Protein AF-A0A7W8DS86-F1 (afdb_monomer_lite)

pLDDT: mean 87.2, std 9.26, range [49.25, 96.88]

Foldseek 3Di:
DPPDDDDPVLVVVQVVVCVVVVHNSPDRDPDDDDDPVNVPVVVCVVVCVVQVVLQVLVLVLLCVQPHDVLSVQKGFDHQDQQETEIEGADPVSVVVCVVCQVVSQVSCCVSPVPSSRPGYDYDYD

Sequence (125 aa):
MSNRLPTASQRRRHALISAWRGMDGGPIIDLPLKSVADLIGPIVSQAGIGERMKLEEVLGAWKEIVGDFLYQHSRPDSIQRGVLMVRVLQPTVHHALMMERPRILKRLKETLKNSGIKDVRLKHG

Secondary structure (DSSP, 8-state):
---PPPPHHHHHHHHHHHHHHTS---S---PPPPPHHHHHHHHHHHTTHHHHHHHHHHHHHHHHHHHHHHHHHEEEEEEETTEEEEEES-HHHHHHHHHHHHHHHHHHHHH-TTS---EEEEEE-

Radius of gyration: 24.49 Å; chains: 1; bounding box: 44×52×51 Å

Structure (mmCIF, N/CA/C/O backbone):
data_AF-A0A7W8DS86-F1
#
_entry.id   AF-A0A7W8DS86-F1
#
loop_
_atom_site.group_PDB
_atom_site.id
_atom_site.type_symbol
_atom_site.label_atom_id
_atom_site.label_alt_id
_atom_site.label_comp_id
_atom_site.label_asym_id
_atom_site.label_entity_id
_atom_site.label_seq_id
_atom_site.pdbx_PDB_ins_code
_atom_site.Cartn_x
_atom_site.Cartn_y
_atom_site.Cartn_z
_atom_site.occupancy
_atom_site.B_iso_or_equiv
_atom_site.auth_seq_id
_atom_site.auth_comp_id
_atom_site.auth_asym_id
_atom_site.auth_atom_id
_atom_site.pdbx_PDB_model_num
ATOM 1 N N . MET A 1 1 ? -4.410 -30.378 29.136 1.00 49.25 1 MET A N 1
ATOM 2 C CA . MET A 1 1 ? -5.778 -30.491 28.586 1.00 49.25 1 MET A CA 1
ATOM 3 C C . MET A 1 1 ? -6.753 -30.312 29.736 1.00 49.25 1 MET A C 1
ATOM 5 O O . MET A 1 1 ? -6.522 -30.896 30.785 1.00 49.25 1 MET A O 1
ATOM 9 N N . SER A 1 2 ? -7.749 -29.436 29.599 1.00 52.09 2 SER A N 1
ATOM 10 C CA . SER A 1 2 ? -8.720 -29.178 30.671 1.00 52.09 2 SER A CA 1
ATOM 11 C C . SER A 1 2 ? -9.539 -30.445 30.928 1.00 52.09 2 SER A C 1
ATOM 13 O O . SER A 1 2 ? -10.194 -30.937 30.016 1.00 52.09 2 SER A O 1
ATOM 15 N N . ASN A 1 3 ? -9.496 -30.978 32.151 1.00 65.06 3 ASN A N 1
ATOM 16 C CA . ASN A 1 3 ? -10.162 -32.229 32.544 1.00 65.06 3 ASN A CA 1
ATOM 17 C C . ASN A 1 3 ? -11.666 -32.028 32.835 1.00 65.06 3 ASN A C 1
ATOM 19 O O . ASN A 1 3 ? -12.273 -32.744 33.631 1.00 65.06 3 ASN A O 1
ATOM 23 N N . ARG A 1 4 ? -12.263 -30.979 32.256 1.00 72.88 4 ARG A N 1
ATOM 24 C CA . ARG A 1 4 ? -13.641 -30.573 32.519 1.00 72.88 4 ARG A CA 1
ATOM 25 C C . ARG A 1 4 ? -14.577 -31.375 31.622 1.00 72.88 4 ARG A C 1
ATOM 27 O O . ARG A 1 4 ? -14.503 -31.280 30.400 1.00 72.88 4 ARG A O 1
ATOM 34 N N . LEU A 1 5 ? -15.468 -32.147 32.238 1.00 78.00 5 LEU A N 1
ATOM 35 C CA . LEU A 1 5 ? -16.506 -32.876 31.515 1.00 78.00 5 LEU A CA 1
ATOM 36 C C . LEU A 1 5 ? -17.468 -31.891 30.820 1.00 78.00 5 LEU A C 1
ATOM 38 O O . LEU A 1 5 ? -17.854 -30.890 31.435 1.00 78.00 5 LEU A O 1
ATOM 42 N N . PRO A 1 6 ? -17.888 -32.164 29.571 1.00 80.94 6 PRO A N 1
ATOM 43 C CA . PRO A 1 6 ? -18.833 -31.314 28.864 1.00 80.94 6 PRO A CA 1
ATOM 44 C C . PRO A 1 6 ? -20.217 -31.332 29.526 1.00 80.94 6 PRO A C 1
ATOM 46 O O . PRO A 1 6 ? -20.717 -32.365 29.983 1.00 80.94 6 PRO A O 1
ATOM 49 N N . THR A 1 7 ? -20.861 -30.170 29.554 1.00 85.19 7 THR A N 1
ATOM 50 C CA . THR A 1 7 ? -22.194 -29.964 30.122 1.00 85.19 7 THR A CA 1
ATOM 51 C C . THR A 1 7 ? -23.284 -30.629 29.270 1.00 85.19 7 THR A C 1
ATOM 53 O O . THR A 1 7 ? -23.091 -30.987 28.104 1.00 85.19 7 THR A O 1
ATOM 56 N N . ALA A 1 8 ? -24.485 -30.794 29.836 1.00 86.69 8 ALA A N 1
ATOM 57 C CA . ALA A 1 8 ? -25.622 -31.370 29.113 1.00 86.69 8 ALA A CA 1
ATOM 58 C C . ALA A 1 8 ? -26.023 -30.555 27.866 1.00 86.69 8 ALA A C 1
ATOM 60 O O . ALA A 1 8 ? -26.395 -31.141 26.847 1.00 86.69 8 ALA A O 1
ATOM 61 N N . SER A 1 9 ? -25.911 -29.223 27.918 1.00 84.44 9 SER A N 1
ATOM 62 C CA . SER A 1 9 ? -26.194 -28.344 26.777 1.00 84.44 9 SER A CA 1
ATOM 63 C C . SER A 1 9 ? -25.156 -28.501 25.664 1.00 84.44 9 SER A C 1
ATOM 65 O O . SER A 1 9 ? -25.533 -28.584 24.495 1.00 84.44 9 SER A O 1
ATOM 67 N N . GLN A 1 10 ? -23.872 -28.631 26.015 1.00 84.25 10 GLN A N 1
ATOM 68 C CA . GLN A 1 10 ? -22.791 -28.901 25.060 1.00 84.25 10 GLN A CA 1
ATOM 69 C C . GLN A 1 10 ? -22.999 -30.244 24.342 1.00 84.25 10 GLN A C 1
ATOM 71 O O . GLN A 1 10 ? -22.909 -30.295 23.116 1.00 84.25 10 GLN A O 1
ATOM 76 N N . ARG A 1 11 ? -23.370 -31.308 25.074 1.00 86.38 11 ARG A N 1
ATOM 77 C CA . ARG A 1 11 ? -23.697 -32.625 24.488 1.00 86.38 11 ARG A CA 1
ATOM 78 C C . ARG A 1 11 ? -24.878 -32.566 23.519 1.00 86.38 11 ARG A C 1
ATOM 80 O O . ARG A 1 11 ? -24.769 -33.067 22.403 1.00 86.38 11 ARG A O 1
ATOM 87 N N . ARG A 1 12 ? -25.982 -31.916 23.911 1.00 87.06 12 ARG A N 1
ATOM 88 C CA . ARG A 1 12 ? -27.162 -31.747 23.040 1.00 87.06 12 ARG A CA 1
ATOM 89 C C . ARG A 1 12 ? -26.826 -30.985 21.764 1.00 87.06 12 ARG A C 1
ATOM 91 O O . ARG A 1 12 ? -27.196 -31.421 20.681 1.00 87.06 12 ARG A O 1
ATOM 98 N N . ARG A 1 13 ? -26.108 -29.866 21.889 1.00 85.19 13 ARG A N 1
ATOM 99 C CA . ARG A 1 13 ? -25.670 -29.066 20.741 1.00 85.19 13 ARG A CA 1
ATOM 100 C C . ARG A 1 13 ? -24.799 -29.888 19.796 1.00 85.19 13 ARG A C 1
ATOM 102 O O . ARG A 1 13 ? -25.024 -29.847 18.594 1.00 85.19 13 ARG A O 1
ATOM 109 N N . HIS A 1 14 ? -23.824 -30.617 20.334 1.00 85.81 14 HIS A N 1
ATOM 110 C CA . HIS A 1 14 ? -22.938 -31.456 19.536 1.00 85.81 14 HIS A CA 1
ATOM 111 C C . HIS A 1 14 ? -23.726 -32.510 18.748 1.00 85.81 14 HIS A C 1
ATOM 113 O O . HIS A 1 14 ? -23.586 -32.566 17.533 1.00 85.81 14 HIS A O 1
ATOM 119 N N . ALA A 1 15 ? -24.616 -33.261 19.407 1.00 87.12 15 ALA A N 1
ATOM 120 C CA . ALA A 1 15 ? -25.456 -34.260 18.741 1.00 87.12 15 ALA A CA 1
ATOM 121 C C . ALA A 1 15 ? -26.309 -33.651 17.614 1.00 87.12 15 ALA A C 1
ATOM 123 O O . ALA A 1 15 ? -26.391 -34.213 16.526 1.00 87.12 15 ALA A O 1
ATOM 124 N N . LEU A 1 16 ? -26.891 -32.471 17.852 1.00 88.69 16 LEU A N 1
ATOM 125 C CA . LEU A 1 16 ? -27.727 -31.771 16.876 1.00 88.69 16 LEU A CA 1
ATOM 126 C C . LEU A 1 16 ? -26.915 -31.294 15.659 1.00 88.69 16 LEU A C 1
ATOM 128 O O . LEU A 1 16 ? -27.358 -31.452 14.525 1.00 88.69 16 LEU A O 1
ATOM 132 N N . ILE A 1 17 ? -25.705 -30.766 15.875 1.00 86.19 17 ILE A N 1
ATOM 133 C CA . ILE A 1 17 ? -24.801 -30.355 14.789 1.00 86.19 17 ILE A CA 1
ATOM 134 C C . ILE A 1 17 ? -24.310 -31.567 13.988 1.00 86.19 17 ILE A C 1
ATOM 136 O O . ILE A 1 17 ? -24.296 -31.496 12.762 1.00 86.19 17 ILE A O 1
ATOM 140 N N . SER A 1 18 ? -23.921 -32.663 14.645 1.00 87.31 18 SER A N 1
ATOM 141 C CA . SER A 1 18 ? -23.481 -33.896 13.972 1.00 87.31 18 SER A CA 1
ATOM 142 C C . SER A 1 18 ? -24.596 -34.480 13.105 1.00 87.31 18 SER A C 1
ATOM 144 O O . SER A 1 18 ? -24.375 -34.777 11.933 1.00 87.31 18 SER A O 1
ATOM 146 N N . ALA A 1 19 ? -25.818 -34.540 13.647 1.00 89.69 19 ALA A N 1
ATOM 147 C CA . ALA A 1 19 ? -26.998 -34.974 12.906 1.00 89.69 19 ALA A CA 1
ATOM 148 C C . ALA A 1 19 ? -27.281 -34.074 11.690 1.00 89.69 19 ALA A C 1
ATOM 150 O O . ALA A 1 19 ? -27.513 -34.587 10.601 1.00 89.69 19 ALA A O 1
ATOM 151 N N . TRP A 1 20 ? -27.200 -32.744 11.841 1.00 88.50 20 TRP A N 1
ATOM 152 C CA . TRP A 1 20 ? -27.397 -31.799 10.731 1.00 88.50 20 TRP A CA 1
ATOM 153 C C . TRP A 1 20 ? -26.323 -31.916 9.640 1.00 88.50 20 TRP A C 1
ATOM 155 O O . TRP A 1 20 ? -26.630 -31.788 8.459 1.00 88.50 20 TRP A O 1
ATOM 165 N N . ARG A 1 21 ? -25.064 -32.170 10.020 1.00 86.88 21 ARG A N 1
ATOM 166 C CA . ARG A 1 21 ? -23.953 -32.341 9.069 1.00 86.88 21 ARG A CA 1
ATOM 167 C C . ARG A 1 21 ? -23.923 -33.722 8.409 1.00 86.88 21 ARG A C 1
ATOM 169 O O . ARG A 1 21 ? -23.188 -33.889 7.443 1.00 86.88 21 ARG A O 1
ATOM 176 N N . GLY A 1 22 ? -24.670 -34.700 8.930 1.00 89.62 22 GLY A N 1
ATOM 177 C CA . GLY A 1 22 ? -24.671 -36.078 8.428 1.00 89.62 22 GLY A CA 1
ATOM 178 C C . GLY A 1 22 ? -23.337 -36.809 8.619 1.00 89.62 22 GLY A C 1
ATOM 179 O O . GLY A 1 22 ? -23.024 -37.719 7.859 1.00 89.62 22 GLY A O 1
ATOM 180 N N . MET A 1 23 ? -22.529 -36.392 9.596 1.00 84.94 23 MET A N 1
ATOM 181 C CA . MET A 1 23 ? -21.193 -36.938 9.854 1.00 84.94 23 MET A CA 1
ATOM 182 C C . MET A 1 23 ? -20.890 -36.935 11.355 1.00 84.94 23 MET A C 1
ATOM 184 O O . MET A 1 23 ? -21.356 -36.050 12.080 1.00 84.94 23 MET A O 1
ATOM 188 N N . ASP A 1 24 ? -20.089 -37.899 11.818 1.00 79.81 24 ASP A N 1
ATOM 189 C CA . ASP A 1 24 ? -19.667 -37.965 13.219 1.00 79.81 24 ASP A CA 1
ATOM 190 C C . ASP A 1 24 ? -18.871 -36.706 13.586 1.00 79.81 24 ASP A C 1
ATOM 192 O O . ASP A 1 24 ? -17.809 -36.420 13.032 1.00 79.81 24 ASP A O 1
ATOM 196 N N . GLY A 1 25 ? -19.402 -35.919 14.525 1.00 72.62 25 GLY A N 1
ATOM 197 C CA . GLY A 1 25 ? -18.893 -34.585 14.863 1.00 72.62 25 GLY A CA 1
ATOM 198 C C . GLY A 1 25 ? -17.551 -34.550 15.598 1.00 72.62 25 GLY A C 1
ATOM 199 O O . GLY A 1 25 ? -17.136 -33.470 16.022 1.00 72.62 25 GLY A O 1
ATOM 200 N N . GLY A 1 26 ? -16.881 -35.694 15.762 1.00 80.38 26 GLY A N 1
ATOM 201 C CA . GLY A 1 26 ? -15.628 -35.815 16.503 1.00 80.38 26 GLY A CA 1
ATOM 202 C C . GLY A 1 26 ? -15.788 -35.565 18.012 1.00 80.38 26 GLY A C 1
ATOM 203 O O . GLY A 1 26 ? -16.887 -35.689 18.552 1.00 80.38 26 GLY A O 1
AT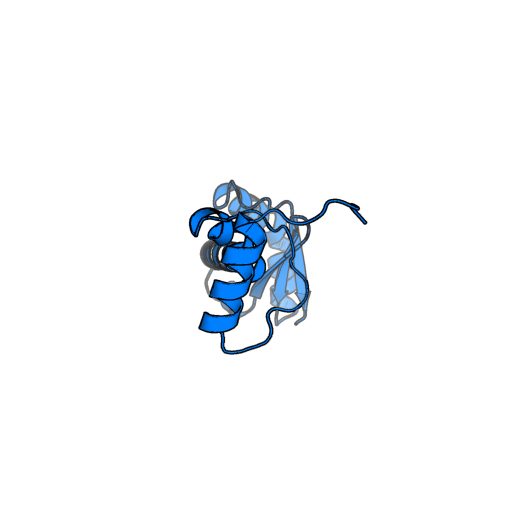OM 204 N N . PRO A 1 27 ? -14.707 -35.231 18.739 1.00 81.75 27 PRO A N 1
ATOM 205 C CA . PRO A 1 27 ? -14.795 -34.926 20.164 1.00 81.75 27 PRO A CA 1
ATOM 206 C C . PRO A 1 27 ? -15.612 -33.650 20.419 1.00 81.75 27 PRO A C 1
ATOM 208 O O . PRO A 1 27 ? -15.606 -32.714 19.620 1.00 81.75 27 PRO A O 1
ATOM 211 N N . ILE A 1 28 ? -16.295 -33.575 21.566 1.00 79.88 28 ILE A N 1
ATOM 212 C CA . ILE A 1 28 ? -16.996 -32.354 21.987 1.00 79.88 28 ILE A CA 1
ATOM 213 C C . ILE A 1 28 ? -15.949 -31.298 22.344 1.00 79.88 28 ILE A C 1
ATOM 215 O O . ILE A 1 28 ? -15.304 -31.379 23.387 1.00 79.88 28 ILE A O 1
ATOM 219 N N . ILE A 1 29 ? -15.798 -30.300 21.475 1.00 72.69 29 ILE A N 1
ATOM 220 C CA . ILE A 1 29 ? -14.918 -29.155 21.704 1.00 72.69 29 ILE A CA 1
ATOM 221 C C . ILE A 1 29 ? -15.753 -28.016 22.294 1.00 72.69 29 ILE A C 1
ATOM 223 O O . ILE A 1 29 ? -16.766 -27.615 21.715 1.00 72.69 29 ILE A O 1
ATOM 227 N N . ASP A 1 30 ? -15.323 -27.482 23.436 1.00 70.31 30 ASP A N 1
ATOM 228 C CA . ASP A 1 30 ? -15.920 -26.298 24.059 1.00 70.31 30 ASP A CA 1
ATOM 229 C C . ASP A 1 30 ? -15.460 -25.025 23.332 1.00 70.31 30 ASP A C 1
ATOM 231 O O . ASP A 1 30 ? -14.587 -24.291 23.793 1.00 70.31 30 ASP A O 1
ATOM 235 N N . LEU A 1 31 ? -15.989 -24.815 22.123 1.00 68.88 31 LEU A N 1
ATOM 236 C CA . LEU A 1 31 ? -15.773 -23.582 21.373 1.00 68.88 31 LEU A CA 1
ATOM 237 C C . LEU A 1 31 ? -16.879 -22.576 21.718 1.00 68.88 31 LEU A C 1
ATOM 239 O O . LEU A 1 31 ? -18.062 -22.930 21.654 1.00 68.88 31 LEU A O 1
ATOM 243 N N . PRO A 1 32 ? -16.528 -21.316 22.030 1.00 72.94 32 PRO A N 1
ATOM 244 C CA . PRO A 1 32 ? -17.518 -20.285 22.307 1.00 72.94 32 PRO A CA 1
ATOM 245 C C . PRO A 1 32 ? -18.423 -20.062 21.090 1.00 72.94 32 PRO A C 1
ATOM 247 O O . PRO A 1 32 ? -17.979 -20.145 19.939 1.00 72.94 32 PRO A O 1
ATOM 250 N N . LEU A 1 33 ? -19.700 -19.757 21.340 1.00 75.06 33 LEU A N 1
ATOM 251 C CA . LEU A 1 33 ? -20.611 -19.326 20.286 1.00 75.06 33 LEU A CA 1
ATOM 252 C C . LEU A 1 33 ? -20.122 -17.979 19.747 1.00 75.06 33 LEU A C 1
ATOM 254 O O . LEU A 1 33 ? -20.019 -17.014 20.497 1.00 75.06 33 LEU A O 1
ATOM 258 N N . LYS A 1 34 ? -19.827 -17.934 18.450 1.00 83.06 34 LYS A N 1
ATOM 259 C CA . LYS A 1 34 ? -19.488 -16.704 17.738 1.00 83.06 34 LYS A CA 1
ATOM 260 C C . LYS A 1 34 ? -20.693 -16.262 16.922 1.00 83.06 34 LYS A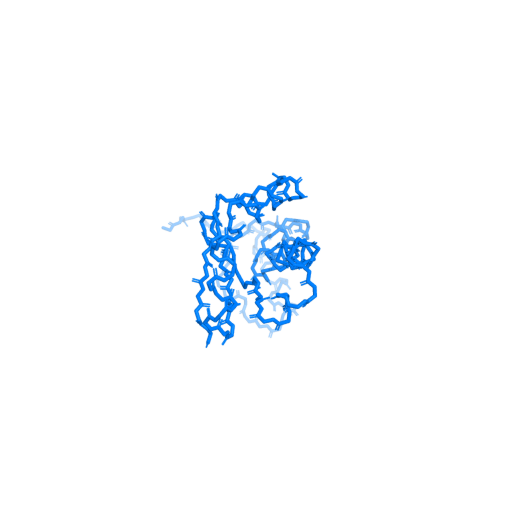 C 1
ATOM 262 O O . LYS A 1 34 ? -21.319 -17.089 16.256 1.00 83.06 34 LYS A O 1
ATOM 267 N N . SER A 1 35 ? -21.018 -14.980 16.981 1.00 89.38 35 SER A N 1
ATOM 268 C CA . SER A 1 35 ? -21.943 -14.366 16.038 1.00 89.38 35 SER A CA 1
ATOM 269 C C . SER A 1 35 ? -21.295 -14.272 14.654 1.00 89.38 35 SER A C 1
ATOM 271 O O . SER A 1 35 ? -20.077 -14.389 14.507 1.00 89.38 35 SER A O 1
ATOM 273 N N . VAL A 1 36 ? -22.103 -14.024 13.622 1.00 85.25 36 VAL A N 1
ATOM 274 C CA . VAL A 1 36 ? -21.577 -13.753 12.275 1.00 85.25 36 VAL A CA 1
ATOM 275 C C . VAL A 1 36 ? -20.632 -12.547 12.297 1.00 85.25 36 VAL A C 1
ATOM 277 O O . VAL A 1 36 ? -19.577 -12.597 11.671 1.00 85.25 36 VAL A O 1
ATOM 280 N N . ALA A 1 37 ? -20.957 -11.504 13.071 1.00 87.25 37 ALA A N 1
ATOM 281 C CA . ALA A 1 37 ? -20.131 -10.304 13.201 1.00 87.25 37 ALA A CA 1
ATOM 282 C C . ALA A 1 37 ? -18.722 -10.617 13.741 1.00 87.25 37 ALA A C 1
ATOM 284 O O . ALA A 1 37 ? -17.739 -10.086 13.224 1.00 87.25 37 ALA A O 1
ATOM 285 N N . ASP A 1 38 ? -18.610 -11.554 14.688 1.00 89.38 38 ASP A N 1
ATOM 286 C CA . ASP A 1 38 ? -17.325 -11.989 15.262 1.00 89.38 38 ASP A CA 1
ATOM 287 C C . ASP A 1 38 ? -16.424 -12.718 14.248 1.00 89.38 38 ASP A C 1
ATOM 289 O O . ASP A 1 38 ? -15.223 -12.885 14.478 1.00 89.38 38 ASP A O 1
ATOM 293 N N . LEU A 1 39 ? -16.992 -13.186 13.131 1.00 88.25 39 LEU A N 1
ATOM 294 C CA . LEU A 1 39 ? -16.277 -13.913 12.081 1.00 88.25 39 LEU A CA 1
ATOM 295 C C . LEU A 1 39 ? -15.835 -13.013 10.922 1.00 88.25 39 LEU A C 1
ATOM 297 O O . LEU A 1 39 ? -14.876 -13.362 10.234 1.00 88.25 39 LEU A O 1
ATOM 301 N N . ILE A 1 40 ? -16.472 -11.853 10.720 1.00 86.19 40 ILE A N 1
ATOM 302 C CA . ILE A 1 40 ? -16.184 -10.969 9.578 1.00 86.19 40 ILE A CA 1
ATOM 303 C C . ILE A 1 40 ? -14.720 -10.520 9.567 1.00 86.19 40 ILE A C 1
ATOM 305 O O . ILE A 1 40 ? -14.042 -10.691 8.558 1.00 86.19 40 ILE A O 1
ATOM 309 N N . GLY A 1 41 ? -14.205 -9.993 10.681 1.00 83.62 41 GLY A N 1
ATOM 310 C CA . GLY A 1 41 ? -12.825 -9.495 10.762 1.00 83.62 41 GLY A CA 1
ATOM 311 C C . GLY A 1 41 ? -11.768 -10.558 10.419 1.00 83.62 41 GLY A C 1
ATOM 312 O O . GLY A 1 41 ? -10.948 -10.326 9.526 1.00 83.62 41 GLY A O 1
ATOM 313 N N . PRO A 1 42 ? -11.795 -11.738 11.069 1.00 84.56 42 PRO A N 1
ATOM 314 C CA . PRO A 1 42 ? -10.898 -12.844 10.743 1.00 84.56 42 PRO A CA 1
ATOM 315 C C . PRO A 1 42 ? -10.992 -13.295 9.285 1.00 84.56 42 PRO A C 1
ATOM 317 O O . PRO A 1 42 ? -9.957 -13.498 8.660 1.00 84.56 42 PRO A O 1
ATOM 320 N N . ILE A 1 43 ? -12.202 -13.404 8.726 1.00 84.62 43 ILE A N 1
ATOM 321 C CA . ILE A 1 43 ? -12.403 -13.835 7.335 1.00 84.62 43 ILE A CA 1
ATOM 322 C C . ILE A 1 43 ? -11.854 -12.791 6.357 1.00 84.62 43 ILE A C 1
ATOM 324 O O . ILE A 1 43 ? -11.130 -13.147 5.434 1.00 84.62 43 ILE A O 1
ATOM 328 N N . VAL A 1 44 ? -12.141 -11.504 6.570 1.00 81.31 44 VAL A N 1
ATOM 329 C CA . VAL A 1 44 ? -11.634 -10.398 5.735 1.00 81.31 44 VAL A CA 1
ATOM 330 C C . VAL A 1 44 ? -10.107 -10.337 5.763 1.00 81.31 44 VAL A C 1
ATOM 332 O O . VAL A 1 44 ? -9.479 -10.124 4.724 1.00 81.31 44 VAL A O 1
ATOM 335 N N . SER A 1 45 ? -9.513 -10.554 6.939 1.00 79.12 45 SER A N 1
ATOM 336 C CA . SER A 1 45 ? -8.062 -10.630 7.119 1.00 79.12 45 SER A CA 1
ATOM 337 C C . SER A 1 45 ? -7.471 -11.852 6.408 1.00 79.12 45 SER A C 1
ATOM 339 O O . SER A 1 45 ? -6.552 -11.717 5.605 1.00 79.12 45 SER A O 1
ATOM 341 N N . GLN A 1 46 ? -8.052 -13.037 6.618 1.00 80.12 46 GLN A N 1
ATOM 342 C CA . GLN A 1 46 ? -7.598 -14.290 6.009 1.00 80.12 46 GLN A CA 1
ATOM 343 C C . GLN A 1 46 ? -7.743 -14.289 4.481 1.00 80.12 46 GLN A C 1
ATOM 345 O O . GLN A 1 46 ? -6.919 -14.870 3.781 1.00 80.12 46 GLN A O 1
ATOM 350 N N . ALA A 1 47 ? -8.765 -13.614 3.956 1.00 76.75 47 ALA A N 1
ATOM 351 C CA . ALA A 1 47 ? -8.981 -13.440 2.524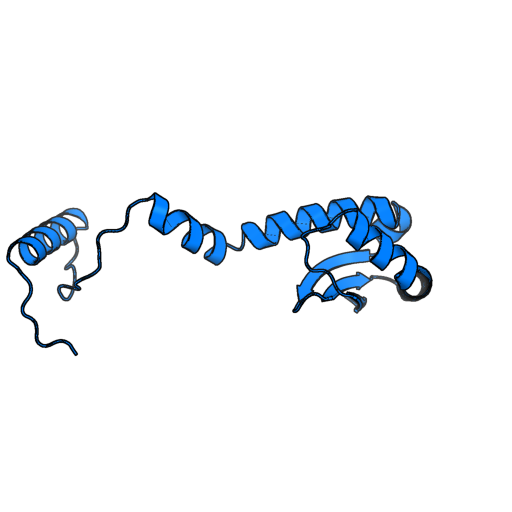 1.00 76.75 47 ALA A CA 1
ATOM 352 C C . ALA A 1 47 ? -8.092 -12.342 1.902 1.00 76.75 47 ALA A C 1
ATOM 354 O O . ALA A 1 47 ? -8.133 -12.140 0.687 1.00 76.75 47 ALA A O 1
ATOM 355 N N . GLY A 1 48 ? -7.311 -11.607 2.706 1.00 74.75 48 GLY A N 1
ATOM 356 C CA . GLY A 1 48 ? -6.441 -10.523 2.241 1.00 74.75 48 GLY A CA 1
ATOM 357 C C . GLY A 1 48 ? -7.197 -9.332 1.639 1.00 74.75 48 GLY A C 1
ATOM 358 O O . GLY A 1 48 ? -6.610 -8.526 0.921 1.00 74.75 48 GLY A O 1
ATOM 359 N N . ILE A 1 49 ? -8.504 -9.205 1.900 1.00 73.94 49 ILE A N 1
ATOM 360 C CA . ILE A 1 49 ? -9.364 -8.192 1.264 1.00 73.94 49 ILE A CA 1
ATOM 361 C C . ILE A 1 49 ? -8.956 -6.789 1.716 1.00 73.94 49 ILE A C 1
ATOM 363 O O . ILE A 1 49 ? -8.817 -5.893 0.889 1.00 73.94 49 ILE A O 1
ATOM 367 N N . GLY A 1 50 ? -8.689 -6.608 3.012 1.00 71.69 50 GLY A N 1
ATOM 368 C CA . GLY A 1 50 ? -8.243 -5.316 3.542 1.00 71.69 50 GLY A CA 1
ATOM 369 C C . GLY A 1 50 ? -6.897 -4.858 2.967 1.00 71.69 50 GLY A C 1
ATOM 370 O O . GLY A 1 50 ? -6.693 -3.666 2.760 1.00 71.69 50 GLY A O 1
ATOM 371 N N . GLU A 1 51 ? -5.986 -5.787 2.671 1.00 73.88 51 GLU A N 1
ATOM 372 C CA . GLU A 1 51 ? -4.706 -5.466 2.026 1.00 73.88 51 GLU A CA 1
ATOM 373 C C . GLU A 1 51 ? -4.881 -5.142 0.541 1.00 73.88 51 GLU A C 1
ATOM 375 O O . GLU A 1 51 ? -4.281 -4.185 0.056 1.00 73.88 51 GLU A O 1
ATOM 380 N N . ARG A 1 52 ? -5.752 -5.877 -0.165 1.00 72.06 52 ARG A N 1
ATOM 381 C CA . ARG A 1 52 ? -6.093 -5.596 -1.568 1.00 72.06 52 ARG A CA 1
ATOM 382 C C . ARG A 1 52 ? -6.722 -4.217 -1.736 1.00 72.06 52 ARG A C 1
ATOM 384 O O . ARG A 1 52 ? -6.278 -3.469 -2.595 1.00 72.06 52 ARG A O 1
ATOM 391 N N . MET A 1 53 ? -7.682 -3.847 -0.886 1.00 72.75 53 MET A N 1
ATOM 392 C CA . MET A 1 53 ? -8.308 -2.517 -0.942 1.00 72.75 53 MET A CA 1
ATOM 393 C C . MET A 1 53 ? -7.275 -1.399 -0.741 1.00 72.75 53 MET A C 1
ATOM 395 O O . MET A 1 53 ? -7.249 -0.444 -1.510 1.00 72.75 53 MET A O 1
ATOM 399 N N . LYS A 1 54 ? -6.353 -1.562 0.218 1.00 81.94 54 LYS A N 1
ATOM 400 C CA . LYS A 1 54 ? -5.241 -0.617 0.416 1.00 81.94 54 LYS A CA 1
ATOM 401 C C . LYS A 1 54 ? -4.305 -0.547 -0.791 1.00 81.94 54 LYS A C 1
ATOM 403 O O . LYS A 1 54 ? -3.801 0.526 -1.103 1.00 81.94 54 LYS A O 1
ATOM 408 N N . LEU A 1 55 ? -4.037 -1.671 -1.457 1.00 85.81 55 LEU A N 1
ATOM 409 C CA . LEU A 1 55 ? -3.176 -1.693 -2.639 1.00 85.81 55 LEU A CA 1
ATOM 410 C C . LEU A 1 55 ? -3.829 -0.995 -3.840 1.00 85.81 55 LEU A C 1
ATOM 412 O O . LEU A 1 55 ? -3.135 -0.280 -4.555 1.00 85.81 55 LEU A O 1
ATOM 416 N N . GLU A 1 56 ? -5.140 -1.144 -4.035 1.00 88.56 56 GLU A N 1
ATOM 417 C CA . GLU A 1 56 ? -5.882 -0.437 -5.090 1.00 88.56 56 GLU A CA 1
ATOM 418 C C . GLU A 1 56 ? -5.859 1.086 -4.887 1.00 88.56 56 GLU A C 1
ATOM 420 O O . GLU A 1 56 ? -5.575 1.834 -5.824 1.00 88.56 56 GLU A O 1
ATOM 425 N N . GLU A 1 57 ? -6.051 1.560 -3.651 1.00 91.25 57 GLU A N 1
ATOM 426 C CA . GLU A 1 57 ? -5.894 2.986 -3.318 1.00 91.25 57 GLU A CA 1
ATOM 427 C C . GLU A 1 57 ? -4.479 3.490 -3.642 1.00 91.25 57 GLU A C 1
ATOM 429 O O . GLU A 1 57 ? -4.295 4.566 -4.218 1.00 91.25 57 GLU A O 1
ATOM 434 N N . VAL A 1 58 ? -3.461 2.686 -3.320 1.00 93.69 58 VAL A N 1
ATOM 435 C CA . VAL A 1 58 ? -2.059 3.000 -3.620 1.00 93.69 58 VAL A CA 1
ATOM 436 C C . VAL A 1 58 ? -1.791 3.013 -5.122 1.00 93.69 58 VAL A C 1
ATOM 438 O O . VAL A 1 58 ? -1.048 3.872 -5.591 1.00 93.69 58 VAL A O 1
ATOM 441 N N . LEU A 1 59 ? -2.389 2.100 -5.888 1.00 94.12 59 LEU A N 1
ATOM 442 C CA . LEU A 1 59 ? -2.283 2.061 -7.346 1.00 94.12 59 LEU A CA 1
ATOM 443 C C . LEU A 1 59 ? -2.879 3.317 -7.990 1.00 94.12 59 LEU A C 1
ATOM 445 O O . LEU A 1 59 ? -2.255 3.883 -8.891 1.00 94.12 59 LEU A O 1
ATOM 449 N N . GLY A 1 60 ? -4.042 3.765 -7.508 1.00 94.69 60 GLY A N 1
ATOM 450 C CA . GLY A 1 60 ? -4.679 5.007 -7.949 1.00 94.69 60 GLY A CA 1
ATOM 451 C C . GLY A 1 60 ? -3.800 6.227 -7.673 1.00 94.69 60 GLY A C 1
ATOM 452 O O . GLY A 1 60 ? -3.420 6.942 -8.602 1.00 94.69 60 GLY A O 1
ATOM 453 N N . ALA A 1 61 ? -3.375 6.400 -6.418 1.00 94.81 61 ALA A N 1
ATOM 454 C CA . ALA A 1 61 ? -2.495 7.500 -6.029 1.00 94.81 61 ALA A CA 1
ATOM 455 C C . ALA A 1 61 ? -1.152 7.466 -6.778 1.00 94.81 61 ALA A C 1
ATOM 457 O O . ALA A 1 61 ? -0.641 8.506 -7.189 1.00 94.81 61 ALA A O 1
ATOM 458 N N . TRP A 1 62 ? -0.572 6.280 -6.994 1.00 96.38 62 TRP A N 1
ATOM 459 C CA . TRP A 1 62 ? 0.670 6.136 -7.755 1.00 96.38 62 TRP A CA 1
ATOM 460 C C . TRP A 1 62 ? 0.513 6.692 -9.169 1.00 96.38 62 TRP A C 1
ATOM 462 O O . TRP A 1 62 ? 1.327 7.521 -9.574 1.00 96.38 62 TRP A O 1
ATOM 472 N N . LYS A 1 63 ? -0.555 6.307 -9.883 1.00 96.88 63 LYS A N 1
ATOM 473 C CA . LYS A 1 63 ? -0.849 6.804 -11.235 1.00 96.88 63 LYS A CA 1
ATOM 474 C C . LYS A 1 63 ? -0.944 8.329 -11.277 1.00 96.88 63 LYS A C 1
ATOM 476 O O . LYS A 1 63 ? -0.325 8.948 -12.137 1.00 96.88 63 LYS A O 1
ATOM 481 N N . GLU A 1 64 ? -1.674 8.929 -10.341 1.00 96.38 64 GLU A N 1
ATOM 482 C CA . GLU A 1 64 ? -1.823 10.388 -10.253 1.00 96.38 64 GLU A CA 1
ATOM 483 C C . GLU A 1 64 ? -0.493 11.105 -9.980 1.00 96.38 64 GLU A C 1
ATOM 485 O O . GLU A 1 64 ? -0.252 12.207 -10.474 1.00 96.38 64 GLU A O 1
ATOM 490 N N . ILE A 1 65 ? 0.391 10.489 -9.191 1.00 95.56 65 ILE A N 1
ATOM 491 C CA . ILE A 1 65 ? 1.662 11.093 -8.784 1.00 95.56 65 ILE A CA 1
ATOM 492 C C . ILE A 1 65 ? 2.707 11.031 -9.899 1.00 95.56 65 ILE A C 1
ATOM 494 O O . ILE A 1 65 ? 3.384 12.039 -10.123 1.00 95.56 65 ILE A O 1
ATOM 498 N N . VAL A 1 66 ? 2.862 9.870 -10.547 1.00 95.19 66 VAL A N 1
ATOM 499 C CA . VAL A 1 66 ? 3.926 9.626 -11.541 1.00 95.19 66 VAL A CA 1
ATOM 500 C C . VAL A 1 66 ? 3.480 9.883 -12.984 1.00 95.19 66 VAL A C 1
ATOM 502 O O . VAL A 1 66 ? 4.321 10.038 -13.867 1.00 95.19 66 VAL A O 1
ATOM 505 N N . GLY A 1 67 ? 2.171 9.946 -13.235 1.00 94.88 67 GLY A N 1
ATOM 506 C CA . GLY A 1 67 ? 1.597 10.127 -14.565 1.00 94.88 67 GLY A CA 1
ATOM 507 C C . GLY A 1 67 ? 1.579 8.851 -15.414 1.00 94.88 67 GLY A C 1
ATOM 508 O O . GLY A 1 67 ? 2.167 7.823 -15.070 1.00 94.88 67 GLY A O 1
ATOM 509 N N . ASP A 1 68 ? 0.890 8.921 -16.554 1.00 94.31 68 ASP A N 1
ATOM 510 C CA . ASP A 1 68 ? 0.563 7.742 -17.368 1.00 94.31 68 ASP A CA 1
ATOM 511 C C . ASP A 1 68 ? 1.795 6.990 -17.886 1.00 94.31 68 ASP A C 1
ATOM 513 O O . ASP A 1 68 ? 1.830 5.761 -17.825 1.00 94.31 68 ASP A O 1
ATOM 517 N N . PHE A 1 69 ? 2.828 7.704 -18.343 1.00 93.44 69 PHE A N 1
ATOM 518 C CA . PHE A 1 69 ? 4.030 7.080 -18.903 1.00 93.44 69 PHE A CA 1
ATOM 519 C C . PHE A 1 69 ? 4.766 6.216 -17.869 1.00 93.44 69 PHE A C 1
ATOM 521 O O . PHE A 1 69 ? 5.002 5.027 -18.087 1.00 93.44 69 PHE A O 1
ATOM 528 N N . LEU A 1 70 ?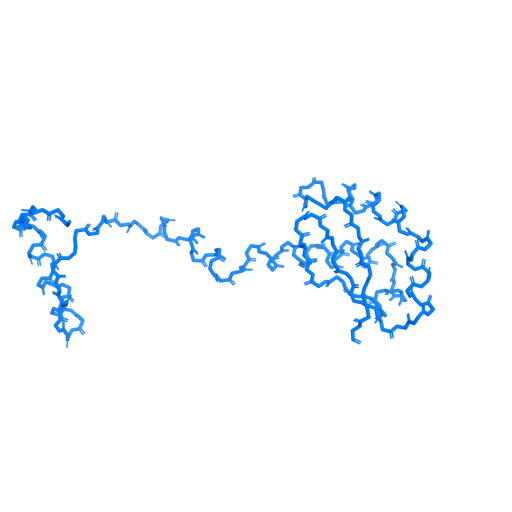 5.092 6.783 -16.703 1.00 94.50 70 LEU A N 1
ATOM 529 C CA . LEU A 1 70 ? 5.788 6.040 -15.652 1.00 94.50 70 LEU A CA 1
ATOM 530 C C . LEU A 1 70 ? 4.893 4.947 -15.057 1.00 94.50 70 LEU A C 1
ATOM 532 O O . LEU A 1 70 ? 5.398 3.879 -14.717 1.00 94.50 70 LEU A O 1
ATOM 536 N N . TYR A 1 71 ? 3.576 5.161 -14.981 1.00 95.81 71 TYR A N 1
ATOM 537 C CA . TYR A 1 71 ? 2.617 4.153 -14.522 1.00 95.81 71 TYR A CA 1
ATOM 538 C C . TYR A 1 71 ? 2.550 2.924 -15.446 1.00 95.81 71 TYR A C 1
ATOM 540 O O . TYR A 1 71 ? 2.424 1.794 -14.977 1.00 95.81 71 TYR A O 1
ATOM 548 N N . GLN A 1 72 ? 2.675 3.103 -16.764 1.00 94.75 72 GLN A N 1
ATOM 549 C CA . GLN A 1 72 ? 2.702 1.977 -17.706 1.00 94.75 72 GLN A CA 1
ATOM 550 C C . GLN A 1 72 ? 3.928 1.074 -17.514 1.00 94.75 72 GLN A C 1
ATOM 552 O O . GLN A 1 72 ? 3.846 -0.136 -17.733 1.00 94.75 72 GLN A O 1
ATOM 557 N N . HIS A 1 73 ? 5.046 1.644 -17.059 1.00 95.50 73 HIS A N 1
ATOM 558 C CA . HIS A 1 73 ? 6.315 0.935 -16.884 1.00 95.50 73 HIS A CA 1
ATOM 559 C C . HIS A 1 73 ? 6.684 0.643 -15.421 1.00 95.50 73 HIS A C 1
ATOM 561 O O . HIS A 1 73 ? 7.731 0.037 -15.163 1.00 95.50 73 HIS A O 1
ATOM 567 N N . SER A 1 74 ? 5.841 1.041 -14.463 1.00 95.81 74 SER A N 1
ATOM 568 C CA . SER A 1 74 ? 6.043 0.798 -13.036 1.00 95.81 74 SER A CA 1
ATOM 569 C C . SER A 1 74 ? 4.732 0.524 -12.307 1.00 95.81 74 SER A C 1
ATOM 571 O O . SER A 1 74 ? 3.748 1.241 -12.473 1.00 95.81 74 SER A O 1
ATOM 573 N N . ARG A 1 75 ? 4.719 -0.511 -11.463 1.00 94.88 75 ARG A N 1
ATOM 574 C CA . ARG A 1 75 ? 3.541 -0.867 -10.668 1.00 94.88 75 ARG A CA 1
ATOM 575 C C . ARG A 1 75 ? 3.886 -1.151 -9.206 1.00 94.88 75 ARG A C 1
ATOM 577 O O . ARG A 1 75 ? 4.723 -2.021 -8.948 1.00 94.88 75 ARG A O 1
ATOM 584 N N . PRO A 1 76 ? 3.231 -0.467 -8.252 1.00 95.00 76 PRO A N 1
ATOM 585 C CA . PRO A 1 76 ? 3.158 -0.902 -6.865 1.00 95.00 76 PRO A CA 1
ATOM 586 C C . PRO A 1 76 ? 2.665 -2.345 -6.772 1.00 95.00 76 PRO A C 1
ATOM 588 O O . PRO A 1 76 ? 1.707 -2.704 -7.454 1.00 95.00 76 PRO A O 1
ATOM 591 N N . ASP A 1 77 ? 3.302 -3.167 -5.941 1.00 91.50 77 ASP A N 1
ATOM 592 C CA . ASP A 1 77 ? 2.908 -4.573 -5.802 1.00 91.50 77 ASP A CA 1
ATOM 593 C C . ASP A 1 77 ? 2.650 -5.034 -4.370 1.00 91.50 77 ASP A C 1
ATOM 595 O O . ASP A 1 77 ? 1.870 -5.959 -4.158 1.00 91.50 77 ASP A O 1
ATOM 599 N N . SER A 1 78 ? 3.286 -4.413 -3.381 1.00 89.75 78 SER A N 1
ATOM 600 C CA . SER A 1 78 ? 3.116 -4.772 -1.977 1.00 89.75 78 SER A CA 1
ATOM 601 C C . SER A 1 78 ? 3.629 -3.670 -1.058 1.00 89.75 78 SER A C 1
ATOM 603 O O . SER A 1 78 ? 4.508 -2.889 -1.423 1.00 89.75 78 SER A O 1
ATOM 605 N N . ILE A 1 79 ? 3.110 -3.635 0.170 1.00 89.62 79 ILE A N 1
ATOM 606 C CA . ILE A 1 79 ? 3.668 -2.826 1.256 1.00 89.62 79 ILE A CA 1
ATOM 607 C C . ILE A 1 79 ? 4.239 -3.776 2.300 1.00 89.62 79 ILE A C 1
ATOM 609 O O . ILE A 1 79 ? 3.511 -4.543 2.921 1.00 89.62 79 ILE A O 1
ATOM 613 N N . GLN A 1 80 ? 5.550 -3.712 2.519 1.00 88.81 80 GLN A N 1
ATOM 614 C CA . GLN A 1 80 ? 6.249 -4.583 3.459 1.00 88.81 80 GLN A CA 1
ATOM 615 C C . GLN A 1 80 ? 6.906 -3.740 4.542 1.00 88.81 80 GLN A C 1
ATOM 617 O O . GLN A 1 80 ? 7.816 -2.962 4.269 1.00 88.81 80 GLN A O 1
ATOM 622 N N . ARG A 1 81 ? 6.439 -3.878 5.790 1.00 88.25 81 ARG A N 1
ATOM 623 C CA . ARG A 1 81 ? 6.970 -3.130 6.951 1.00 88.25 81 ARG A CA 1
ATOM 624 C C . ARG A 1 81 ? 7.005 -1.605 6.719 1.00 88.25 81 ARG A C 1
ATOM 626 O O . ARG A 1 81 ? 7.917 -0.917 7.169 1.00 88.25 81 ARG A O 1
ATOM 633 N N . GLY A 1 82 ? 6.004 -1.083 6.006 1.00 89.38 82 GLY A N 1
ATOM 634 C CA . GLY A 1 82 ? 5.906 0.333 5.638 1.00 89.38 82 GLY A CA 1
ATOM 635 C C . GLY A 1 82 ? 6.758 0.742 4.432 1.00 89.38 82 GLY A C 1
ATOM 636 O O . GLY A 1 82 ? 6.882 1.931 4.162 1.00 89.38 82 GLY A O 1
ATOM 637 N N . VAL A 1 83 ? 7.351 -0.200 3.700 1.00 93.75 83 VAL A N 1
ATOM 638 C CA . VAL A 1 83 ? 8.051 0.073 2.441 1.00 93.75 83 VAL A CA 1
ATOM 639 C C . VAL A 1 83 ? 7.154 -0.326 1.281 1.00 93.75 83 VAL A C 1
ATOM 641 O O . VAL A 1 83 ? 6.775 -1.492 1.172 1.00 93.75 83 VAL A O 1
ATOM 644 N N . LEU A 1 84 ? 6.823 0.633 0.420 1.00 94.75 84 LEU A N 1
ATOM 645 C CA . LEU A 1 84 ? 6.129 0.366 -0.830 1.00 94.75 84 LEU A CA 1
ATOM 646 C C . LEU A 1 84 ? 7.109 -0.246 -1.829 1.00 94.75 84 LEU A C 1
ATOM 648 O O . LEU A 1 84 ? 8.079 0.398 -2.232 1.00 94.75 84 LEU A O 1
ATOM 652 N N . MET A 1 85 ? 6.848 -1.483 -2.225 1.00 95.44 85 MET A N 1
ATOM 653 C CA . MET A 1 85 ? 7.603 -2.176 -3.255 1.00 95.44 85 MET A CA 1
ATOM 654 C C . MET A 1 85 ? 6.970 -1.879 -4.615 1.00 95.44 85 MET A C 1
ATOM 656 O O . MET A 1 85 ? 5.764 -2.040 -4.810 1.00 95.44 85 MET A O 1
ATOM 660 N N . VAL A 1 86 ? 7.794 -1.415 -5.551 1.00 96.38 86 VAL A N 1
ATOM 661 C CA . VAL A 1 86 ? 7.376 -1.046 -6.905 1.00 96.38 86 VAL A CA 1
ATOM 662 C C . VAL A 1 86 ? 8.188 -1.855 -7.897 1.00 96.38 86 VAL A C 1
ATOM 664 O O . VAL A 1 86 ? 9.418 -1.800 -7.911 1.00 96.38 86 VAL A O 1
ATOM 667 N N . ARG A 1 87 ? 7.493 -2.611 -8.739 1.00 96.38 87 ARG A N 1
ATOM 668 C CA . ARG A 1 87 ? 8.093 -3.335 -9.852 1.00 96.38 87 ARG A CA 1
ATOM 669 C C . ARG A 1 87 ? 8.284 -2.388 -11.024 1.00 96.38 87 ARG A C 1
ATOM 671 O O . ARG A 1 87 ? 7.357 -1.660 -11.370 1.00 96.38 87 ARG A O 1
ATOM 678 N N . VAL A 1 88 ? 9.456 -2.424 -11.642 1.00 96.50 88 VAL A N 1
ATOM 679 C CA . VAL A 1 88 ? 9.804 -1.591 -12.796 1.00 96.50 88 VAL A CA 1
ATOM 680 C C . VAL A 1 88 ? 10.290 -2.474 -13.941 1.00 96.50 88 VAL A C 1
ATOM 682 O O . VAL A 1 88 ? 11.052 -3.412 -13.714 1.00 96.50 88 VAL A O 1
ATOM 685 N N . LEU A 1 89 ? 9.837 -2.176 -15.163 1.00 92.44 89 LEU A N 1
ATOM 686 C CA . LEU A 1 89 ? 10.143 -2.9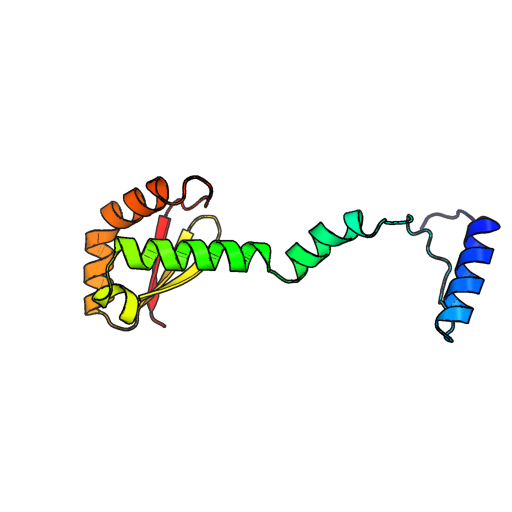73 -16.360 1.00 92.44 89 LEU A CA 1
ATOM 687 C C . LEU A 1 89 ? 11.449 -2.569 -17.056 1.00 92.44 89 LEU A C 1
ATOM 689 O O . LEU A 1 89 ? 12.089 -3.404 -17.683 1.00 92.44 89 LEU A O 1
ATOM 693 N N . GLN A 1 90 ? 11.834 -1.291 -16.990 1.00 92.56 90 GLN A N 1
ATOM 694 C CA . GLN A 1 90 ? 12.957 -0.748 -17.761 1.00 92.56 90 GLN A CA 1
ATOM 695 C C . GLN A 1 90 ? 13.974 -0.032 -16.857 1.00 92.56 90 GLN A C 1
ATOM 697 O O . GLN A 1 90 ? 13.561 0.768 -16.010 1.00 92.56 90 GLN A O 1
ATOM 702 N N . PRO A 1 91 ? 15.292 -0.213 -17.071 1.00 93.25 91 PRO A N 1
ATOM 703 C CA . PRO A 1 91 ? 16.325 0.469 -16.287 1.00 93.25 91 PRO A CA 1
ATOM 704 C C . PRO A 1 91 ? 16.222 1.999 -16.336 1.00 93.25 91 PRO A C 1
ATOM 706 O O . PRO A 1 91 ? 16.367 2.665 -15.314 1.00 93.25 91 PRO A O 1
ATOM 709 N N . THR A 1 92 ? 15.896 2.576 -17.495 1.00 93.44 92 THR A N 1
ATOM 710 C CA . THR A 1 92 ? 15.716 4.030 -17.648 1.00 93.44 92 THR A CA 1
ATOM 711 C C . THR A 1 92 ? 14.603 4.560 -16.742 1.00 93.44 92 THR A C 1
ATOM 713 O O . THR A 1 92 ? 14.782 5.559 -16.048 1.00 93.44 92 THR A O 1
ATOM 716 N N . VAL A 1 93 ? 13.472 3.850 -16.685 1.00 94.56 93 VAL A N 1
ATOM 717 C CA . VAL A 1 93 ? 12.340 4.184 -15.807 1.00 94.56 93 VAL A CA 1
ATOM 718 C C . VAL A 1 93 ? 12.736 4.031 -14.340 1.00 94.56 93 VAL A C 1
ATOM 720 O O . VAL A 1 93 ? 12.380 4.870 -13.517 1.00 94.56 93 VAL A O 1
ATOM 723 N N . HIS A 1 94 ? 13.526 3.007 -14.010 1.00 96.06 94 HIS A N 1
ATOM 724 C CA . HIS A 1 94 ? 14.045 2.820 -12.658 1.00 96.06 94 HIS A CA 1
ATOM 725 C C . HIS A 1 94 ? 14.912 4.010 -12.222 1.00 96.06 94 HIS A C 1
ATOM 727 O O . HIS A 1 94 ? 14.733 4.536 -11.124 1.00 96.06 94 HIS A O 1
ATOM 733 N N . HIS A 1 95 ? 15.829 4.468 -13.079 1.00 95.31 95 HIS A N 1
ATOM 734 C CA . HIS A 1 95 ? 16.652 5.645 -12.800 1.00 95.31 95 HIS A CA 1
ATOM 735 C C . HIS A 1 95 ? 15.810 6.916 -12.643 1.00 95.31 95 HIS A C 1
ATOM 737 O O . HIS A 1 95 ? 16.003 7.642 -11.667 1.00 95.31 95 HIS A O 1
ATOM 743 N N . ALA A 1 96 ? 14.843 7.153 -13.533 1.00 94.62 96 ALA A N 1
ATOM 744 C CA . ALA A 1 96 ? 13.941 8.302 -13.441 1.00 94.62 96 ALA A CA 1
ATOM 745 C C . ALA A 1 96 ? 13.154 8.309 -12.115 1.00 94.62 96 ALA A C 1
ATOM 747 O O . ALA A 1 96 ? 13.167 9.299 -11.384 1.00 94.62 96 ALA A O 1
ATOM 748 N N . LEU A 1 97 ? 12.551 7.175 -11.745 1.00 95.81 97 LEU A N 1
ATOM 749 C CA . LEU A 1 97 ? 11.814 7.029 -10.487 1.00 95.81 97 LEU A CA 1
ATOM 750 C C . LEU A 1 97 ? 12.712 7.157 -9.252 1.00 95.81 97 LEU A C 1
ATOM 752 O O . LEU A 1 97 ? 12.266 7.672 -8.229 1.00 95.81 97 LEU A O 1
ATOM 756 N N . MET A 1 98 ? 13.973 6.717 -9.322 1.00 95.50 98 MET A N 1
ATOM 757 C CA . MET A 1 98 ? 14.938 6.924 -8.237 1.00 95.50 98 MET A CA 1
ATOM 758 C C . MET A 1 98 ? 15.240 8.406 -8.014 1.00 95.50 98 MET A C 1
ATOM 760 O O . MET A 1 98 ? 15.304 8.836 -6.862 1.00 95.50 98 MET A O 1
ATOM 764 N N . MET A 1 99 ? 15.386 9.190 -9.086 1.00 95.56 99 MET A N 1
ATOM 765 C CA . MET A 1 99 ? 15.603 10.638 -8.984 1.00 95.56 99 MET A CA 1
ATOM 766 C C . MET A 1 99 ? 14.370 11.358 -8.426 1.00 95.56 99 MET A C 1
ATOM 768 O O . MET A 1 99 ? 14.497 12.258 -7.598 1.00 95.56 99 MET A O 1
ATOM 772 N N . GLU A 1 100 ? 13.166 10.922 -8.805 1.00 95.12 100 GLU A N 1
ATOM 773 C CA . GLU A 1 100 ? 11.916 11.505 -8.304 1.00 95.12 100 GLU A CA 1
ATOM 774 C C . GLU A 1 100 ? 11.441 10.940 -6.954 1.00 95.12 100 GLU A C 1
ATOM 776 O O . GLU A 1 100 ? 10.486 11.461 -6.367 1.00 95.12 100 GLU A O 1
ATOM 781 N N . ARG A 1 101 ? 12.108 9.915 -6.407 1.00 95.31 101 ARG A N 1
ATOM 782 C CA . ARG A 1 101 ? 11.701 9.222 -5.170 1.00 95.31 101 ARG A CA 1
ATOM 783 C C . ARG A 1 101 ? 11.364 10.168 -4.010 1.00 95.31 101 ARG A C 1
ATOM 785 O O . ARG A 1 101 ? 10.325 9.940 -3.387 1.00 95.31 101 ARG A O 1
ATOM 792 N N . PRO A 1 102 ? 12.144 11.228 -3.700 1.00 95.75 102 PRO A N 1
ATOM 793 C CA . PRO A 1 102 ? 11.803 12.139 -2.604 1.00 95.75 102 PRO A CA 1
ATOM 794 C C . PRO A 1 102 ? 10.462 12.853 -2.819 1.00 95.75 102 PRO A C 1
ATOM 796 O O . PRO A 1 102 ? 9.655 12.963 -1.893 1.00 95.75 102 PRO A O 1
ATOM 799 N N . ARG A 1 103 ? 10.193 13.293 -4.056 1.00 96.56 103 ARG A N 1
ATOM 800 C CA . ARG A 1 103 ? 8.938 13.949 -4.445 1.00 96.56 103 ARG A CA 1
ATOM 801 C C . ARG A 1 103 ? 7.768 12.970 -4.382 1.00 96.56 103 ARG A C 1
ATOM 803 O O . ARG A 1 103 ? 6.725 13.307 -3.822 1.00 96.56 103 ARG A O 1
ATOM 810 N N . ILE A 1 104 ? 7.946 11.768 -4.928 1.00 95.94 104 ILE A N 1
ATOM 811 C CA . ILE A 1 104 ? 6.919 10.721 -4.949 1.00 95.94 104 ILE A CA 1
ATOM 812 C C . ILE A 1 104 ? 6.545 10.312 -3.523 1.00 95.94 104 ILE A C 1
ATOM 814 O O . ILE A 1 104 ? 5.366 10.281 -3.181 1.00 95.94 104 ILE A O 1
ATOM 818 N N . LEU A 1 105 ? 7.537 10.065 -2.661 1.00 95.62 105 LEU A N 1
ATOM 819 C CA . LEU A 1 105 ? 7.305 9.684 -1.268 1.00 95.62 105 LEU A CA 1
ATOM 820 C C . LEU A 1 105 ? 6.560 10.776 -0.492 1.00 95.62 105 LEU A C 1
ATOM 822 O O . LEU A 1 105 ? 5.672 10.462 0.300 1.00 95.62 105 LEU A O 1
ATOM 826 N N . LYS A 1 106 ? 6.902 12.051 -0.718 1.00 95.56 106 LYS A N 1
ATOM 827 C CA . LYS A 1 106 ? 6.187 13.179 -0.109 1.00 95.56 106 LYS A CA 1
ATOM 828 C C . LYS A 1 106 ? 4.715 13.185 -0.528 1.00 95.56 106 LYS A C 1
ATOM 830 O O . LYS A 1 106 ? 3.848 13.182 0.340 1.00 95.56 106 LYS A O 1
ATOM 835 N N . ARG A 1 107 ? 4.438 13.104 -1.833 1.00 95.56 107 ARG A N 1
ATOM 836 C CA . ARG A 1 107 ? 3.061 13.087 -2.349 1.00 95.56 107 ARG A CA 1
ATOM 837 C C . ARG A 1 107 ? 2.268 11.871 -1.878 1.00 95.56 107 ARG A C 1
ATOM 839 O O . ARG A 1 107 ? 1.125 12.021 -1.476 1.00 95.56 107 ARG A O 1
ATOM 846 N N . LEU A 1 108 ? 2.878 10.686 -1.837 1.00 93.50 108 LEU A N 1
ATOM 847 C CA . LEU A 1 108 ? 2.223 9.485 -1.308 1.00 93.50 108 LEU A CA 1
ATOM 848 C C . LEU A 1 108 ? 1.791 9.669 0.151 1.00 93.50 108 LEU A C 1
ATOM 850 O O . LEU A 1 108 ? 0.690 9.268 0.509 1.00 93.50 108 LEU A O 1
ATOM 854 N N . LYS A 1 109 ? 2.622 10.299 0.990 1.00 92.12 109 LYS A N 1
ATOM 855 C CA . LYS A 1 109 ? 2.266 10.589 2.390 1.00 92.12 109 LYS A CA 1
ATOM 856 C C . LYS A 1 109 ? 1.145 11.625 2.511 1.00 92.12 109 LYS A C 1
ATOM 858 O O . LYS A 1 109 ? 0.329 11.523 3.422 1.00 92.12 109 LYS A O 1
ATOM 863 N N . GLU A 1 110 ? 1.102 12.604 1.610 1.00 92.94 110 GLU A N 1
ATOM 864 C CA . GLU A 1 110 ? 0.058 13.636 1.572 1.00 92.94 110 GLU 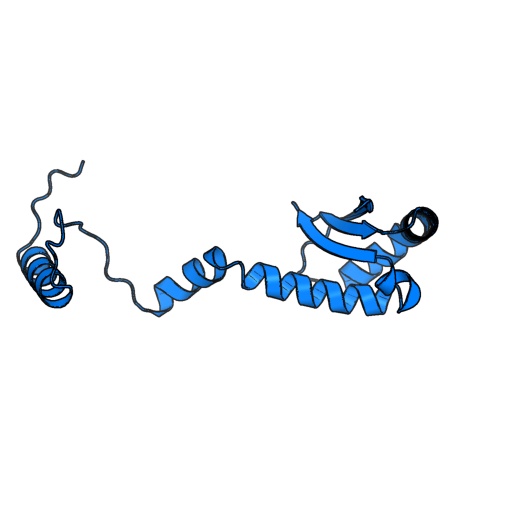A CA 1
ATOM 865 C C . GLU A 1 110 ? -1.295 13.062 1.123 1.00 92.94 110 GLU A C 1
ATOM 867 O O . GLU A 1 110 ? -2.309 13.313 1.779 1.00 92.94 110 GLU A O 1
ATOM 872 N N . THR A 1 111 ? -1.299 12.255 0.057 1.00 90.38 111 THR A N 1
ATOM 873 C CA . THR A 1 111 ? -2.503 11.626 -0.505 1.00 90.38 111 THR A CA 1
ATOM 874 C C . THR A 1 111 ? -3.011 10.481 0.373 1.00 90.38 111 THR A C 1
ATOM 876 O O . THR A 1 111 ? -4.211 10.355 0.597 1.00 90.38 111 THR A O 1
ATOM 879 N N . LEU A 1 112 ? -2.110 9.661 0.925 1.00 88.06 112 LEU A N 1
ATOM 880 C CA . LEU A 1 112 ? -2.446 8.436 1.657 1.00 88.06 112 LEU A CA 1
ATOM 881 C C . LEU A 1 112 ? -2.035 8.524 3.134 1.00 88.06 112 LEU A C 1
ATOM 883 O O . LEU A 1 112 ? -1.208 7.740 3.614 1.00 88.06 112 LEU A O 1
ATOM 887 N N . LYS A 1 113 ? -2.637 9.463 3.874 1.00 76.75 113 LYS A N 1
ATOM 888 C CA . LYS A 1 113 ? -2.283 9.793 5.274 1.00 76.75 113 LYS A CA 1
ATOM 889 C C . LYS A 1 113 ? -2.257 8.590 6.233 1.00 76.75 113 LYS A C 1
ATOM 891 O O . LYS A 1 113 ? -1.446 8.569 7.153 1.00 76.75 113 LYS A O 1
ATOM 896 N N . ASN A 1 114 ? -3.078 7.564 5.988 1.00 76.31 114 ASN A N 1
ATOM 897 C CA . ASN A 1 114 ? -3.206 6.376 6.847 1.00 76.31 114 ASN A CA 1
ATOM 898 C C . ASN A 1 114 ? -2.558 5.102 6.269 1.00 76.31 114 ASN A C 1
ATOM 900 O O . ASN A 1 114 ? -2.730 4.016 6.820 1.00 76.31 114 ASN A O 1
ATOM 904 N N . SER A 1 115 ? -1.806 5.205 5.170 1.00 75.69 115 SER A N 1
ATOM 905 C CA . SER A 1 115 ? -1.202 4.034 4.509 1.00 75.69 115 SER A CA 1
ATOM 906 C C . SER A 1 115 ? -0.024 3.419 5.273 1.00 75.69 115 SER A C 1
ATOM 908 O O . SER A 1 115 ? 0.334 2.268 5.033 1.00 75.69 115 SER A O 1
ATOM 910 N N . GLY A 1 116 ? 0.609 4.173 6.179 1.00 83.44 116 GLY A N 1
ATOM 911 C CA . GLY A 1 116 ? 1.811 3.726 6.892 1.00 83.44 116 GLY A CA 1
ATOM 912 C C . GLY A 1 116 ? 3.061 3.618 6.006 1.00 83.44 116 GLY A C 1
ATOM 913 O O . GLY A 1 116 ? 4.044 3.003 6.425 1.00 83.44 116 GLY A O 1
ATOM 914 N N . ILE A 1 117 ? 3.043 4.205 4.801 1.00 90.75 117 ILE A N 1
ATOM 915 C CA . ILE A 1 117 ? 4.184 4.215 3.878 1.00 90.75 117 ILE A CA 1
ATOM 916 C C . ILE A 1 117 ? 5.280 5.144 4.419 1.00 90.75 117 ILE A C 1
ATOM 918 O O . ILE A 1 117 ? 5.136 6.364 4.515 1.00 90.75 117 ILE A O 1
ATOM 922 N N . LYS A 1 118 ? 6.413 4.544 4.768 1.00 93.31 118 LYS A N 1
ATOM 923 C CA . LYS A 1 118 ? 7.627 5.201 5.259 1.00 93.31 118 LYS A CA 1
ATOM 924 C C . LYS A 1 118 ? 8.625 5.437 4.135 1.00 93.31 118 LYS A C 1
ATOM 926 O O . LYS A 1 118 ? 9.311 6.458 4.171 1.00 93.31 118 LYS A O 1
ATOM 931 N N . ASP A 1 119 ? 8.670 4.524 3.165 1.00 94.94 119 ASP A N 1
ATOM 932 C CA . ASP A 1 119 ? 9.644 4.517 2.078 1.00 94.94 119 ASP A CA 1
ATOM 933 C C . ASP A 1 119 ? 9.101 3.849 0.795 1.00 94.94 119 ASP A C 1
ATOM 935 O O . ASP A 1 119 ? 8.118 3.112 0.846 1.00 94.94 119 ASP A O 1
ATOM 939 N N . VAL A 1 120 ? 9.764 4.080 -0.341 1.00 95.88 120 VAL A N 1
ATOM 940 C CA . VAL A 1 120 ? 9.523 3.436 -1.641 1.00 95.88 120 VAL A CA 1
ATOM 941 C C . VAL A 1 120 ? 10.808 2.749 -2.101 1.00 95.88 120 VAL A C 1
ATOM 943 O O . VAL A 1 120 ? 11.870 3.375 -2.135 1.00 95.88 120 VAL A O 1
ATOM 946 N N . ARG A 1 121 ? 10.711 1.475 -2.494 1.00 95.62 121 ARG A N 1
ATOM 947 C CA . ARG A 1 121 ? 11.805 0.712 -3.104 1.00 95.62 121 ARG A CA 1
ATOM 948 C C . ARG A 1 121 ? 11.399 0.169 -4.460 1.00 95.62 121 ARG A C 1
ATOM 950 O O . ARG A 1 121 ? 10.337 -0.430 -4.615 1.00 95.62 121 ARG A O 1
ATOM 957 N N . LEU A 1 122 ? 12.293 0.353 -5.418 1.00 96.06 122 LEU A N 1
ATOM 958 C CA . LEU A 1 122 ? 12.145 -0.178 -6.760 1.00 96.06 122 LEU A CA 1
ATOM 959 C C . LEU A 1 122 ? 12.801 -1.557 -6.836 1.00 96.06 122 LEU A C 1
ATOM 961 O O . LEU A 1 122 ? 13.841 -1.796 -6.219 1.00 96.06 122 LEU A O 1
ATOM 965 N N . LYS A 1 123 ? 12.193 -2.458 -7.597 1.00 93.69 123 LYS A N 1
ATOM 966 C CA . LYS A 1 123 ? 12.769 -3.751 -7.962 1.00 93.69 123 LYS A CA 1
ATOM 967 C C . LYS A 1 123 ? 12.482 -4.053 -9.425 1.00 93.69 123 LYS A C 1
ATOM 969 O O . LYS A 1 123 ? 11.464 -3.617 -9.964 1.00 93.69 123 LYS A O 1
ATOM 974 N N . HIS A 1 124 ? 13.367 -4.819 -10.043 1.00 88.44 124 HIS A N 1
ATOM 975 C CA . HIS A 1 124 ? 13.134 -5.353 -11.379 1.00 88.44 124 HIS A CA 1
ATOM 976 C C . HIS A 1 124 ? 12.209 -6.569 -11.280 1.00 88.44 124 HIS A C 1
ATOM 978 O O . HIS A 1 124 ? 12.250 -7.304 -10.287 1.00 88.44 124 HIS A O 1
ATOM 984 N N . GLY A 1 125 ? 11.307 -6.681 -12.252 1.00 68.38 125 GLY A N 1
ATOM 985 C CA . GLY A 1 125 ? 10.329 -7.760 -12.372 1.00 68.38 125 GLY A CA 1
ATOM 986 C C . GLY A 1 125 ? 10.750 -8.818 -13.366 1.00 68.38 125 GLY A C 1
ATOM 987 O O . GLY A 1 125 ? 11.506 -8.461 -14.293 1.00 68.38 125 GLY A O 1
#

Organism: NCBI:txid48465

InterPro domains:
  IPR007922 DciA-like [PF05258] (35-122)